Protein AF-A0AA39SMG7-F1 (afdb_monomer)

Foldseek 3Di:
DLVVVVDQAQEAEDQDPVLQCLL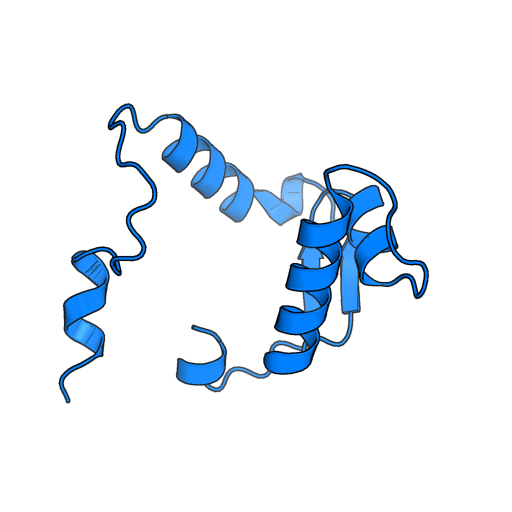LDPDQDDDPCRVVSVVVNVVCVVNNHNGYDHDHVVVVVVVVVVVVVVVVDPDPPDVDVDDPPVCVVPPDD

InterPro domains:
  IPR002156 Ribonuclease H domain [PF13456] (11-70)

Organism: Acer saccharum (NCBI:txid4024)

Sequence (93 aa):
MAKILKLPIQLMEVDACNVASAINGSVSSAGSAGCIIEDIKALCKDVGVLKCQAIPRSGNGMAHTLAARAFSYREENLWQQLLPSCFSSFCCS

Secondary structure (DSSP, 8-state):
-HHHHT----EEEES-HHHHHHHH-SSPPPSTTHHHHHHHHHHHHHHT--EEEE--TTTTHHHHHHHHHHHH--------SSPPGGGGGGS--

Mean predicted aligned error: 10.76 Å

Solvent-accessible surface area (backbone atoms only — not comparable to full-atom values): 5794 Å² total; per-residue (Å²): 108,59,78,80,68,70,54,87,44,46,68,42,79,41,61,48,54,70,57,23,51,50,58,66,41,90,63,81,56,80,65,92,62,19,64,58,47,51,52,50,43,52,51,30,59,75,59,53,35,77,43,52,41,61,44,60,60,82,79,39,46,66,63,51,52,51,51,52,53,58,68,67,50,83,70,87,69,68,87,58,94,63,77,58,75,90,57,61,80,77,79,77,130

Structure (mmCIF, N/CA/C/O backbone):
data_AF-A0AA39SMG7-F1
#
_entry.id   AF-A0AA39SMG7-F1
#
loop_
_atom_site.group_PDB
_atom_site.id
_atom_site.type_symbol
_atom_site.label_atom_id
_atom_site.label_alt_id
_atom_site.label_comp_id
_atom_site.label_asym_id
_atom_site.label_entity_id
_atom_site.label_seq_id
_atom_site.pdbx_PDB_ins_code
_atom_site.Cartn_x
_atom_site.Cartn_y
_atom_site.Cartn_z
_atom_site.occupancy
_atom_site.B_iso_or_equiv
_atom_site.auth_seq_id
_atom_site.auth_comp_id
_atom_site.auth_asym_id
_atom_site.auth_atom_id
_atom_site.pdbx_PDB_model_num
ATOM 1 N N . MET A 1 1 ? -0.041 -14.297 3.174 1.00 49.09 1 MET A N 1
ATOM 2 C CA . MET A 1 1 ? 0.968 -14.365 4.260 1.00 49.09 1 MET A CA 1
ATOM 3 C C . MET A 1 1 ? 0.423 -13.956 5.630 1.00 49.09 1 MET A C 1
ATOM 5 O O . MET A 1 1 ? 0.552 -14.751 6.545 1.00 49.09 1 MET A O 1
ATOM 9 N N . ALA A 1 2 ? -0.234 -12.800 5.799 1.00 50.84 2 ALA A N 1
ATOM 10 C CA . ALA A 1 2 ? -0.767 -12.371 7.107 1.00 50.84 2 ALA A CA 1
ATOM 11 C C . ALA A 1 2 ? -1.724 -13.388 7.775 1.00 50.84 2 ALA A C 1
ATOM 13 O O . ALA A 1 2 ? -1.572 -13.694 8.954 1.00 50.84 2 ALA A O 1
ATOM 14 N N . LYS A 1 3 ? -2.632 -14.001 6.998 1.00 52.25 3 LYS A N 1
ATOM 15 C CA . LYS A 1 3 ? -3.517 -15.086 7.471 1.00 52.25 3 LYS A CA 1
ATOM 16 C C . LYS A 1 3 ? -2.771 -16.337 7.948 1.00 52.25 3 LYS A C 1
ATOM 18 O O . LYS A 1 3 ? -3.211 -16.981 8.890 1.00 52.25 3 LYS A O 1
ATOM 23 N N . ILE A 1 4 ? -1.639 -16.658 7.318 1.00 61.44 4 ILE A N 1
ATOM 24 C CA . ILE A 1 4 ? -0.806 -17.821 7.668 1.00 61.44 4 ILE A CA 1
ATOM 25 C C . ILE A 1 4 ? -0.135 -17.586 9.027 1.00 61.44 4 ILE A C 1
ATOM 27 O O . ILE A 1 4 ? -0.037 -18.499 9.837 1.00 61.44 4 ILE A O 1
ATOM 31 N N . LEU A 1 5 ? 0.260 -16.340 9.305 1.00 64.69 5 LEU A N 1
ATOM 32 C CA . LEU A 1 5 ? 0.921 -15.955 10.552 1.00 64.69 5 LEU A CA 1
ATOM 33 C C . LEU A 1 5 ? -0.058 -15.617 11.693 1.00 64.69 5 LEU A C 1
ATOM 35 O O . LEU A 1 5 ? 0.393 -15.346 12.801 1.00 64.69 5 LEU A O 1
ATOM 39 N N . LYS A 1 6 ? -1.381 -15.620 11.444 1.00 68.69 6 LYS A N 1
ATOM 40 C CA . LYS A 1 6 ? -2.439 -15.226 12.403 1.00 68.69 6 LYS A CA 1
ATOM 41 C C . LYS A 1 6 ? -2.171 -13.885 13.109 1.00 68.69 6 LYS A C 1
ATOM 43 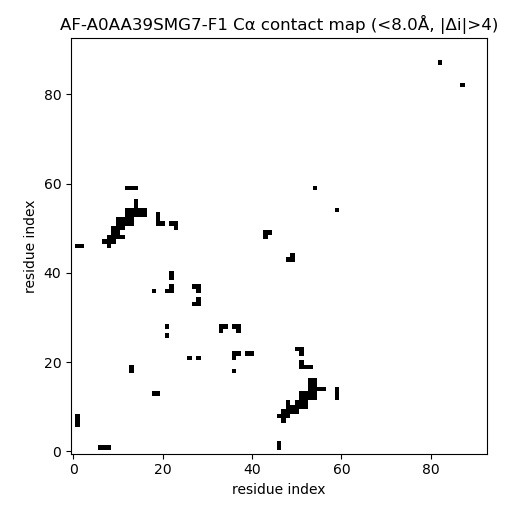O O . LYS A 1 6 ? -2.609 -13.677 14.238 1.00 68.69 6 LYS A O 1
ATOM 48 N N . LEU A 1 7 ? -1.457 -12.970 12.454 1.00 69.50 7 LEU A N 1
ATOM 49 C CA . LEU A 1 7 ? -1.157 -11.661 13.024 1.00 69.50 7 LEU A CA 1
ATOM 50 C C . LEU A 1 7 ? -2.342 -10.720 12.777 1.00 69.50 7 LEU A C 1
ATOM 52 O O . LEU A 1 7 ? -2.735 -10.553 11.619 1.00 69.50 7 LEU A O 1
ATOM 56 N N . PRO A 1 8 ? -2.916 -10.095 13.821 1.00 72.75 8 PRO A N 1
ATOM 57 C CA . PRO A 1 8 ? -3.960 -9.097 13.648 1.00 72.75 8 PRO A CA 1
ATOM 58 C C . PRO A 1 8 ? -3.337 -7.806 13.101 1.00 72.75 8 PRO A C 1
ATOM 60 O O . PRO A 1 8 ? -2.899 -6.939 13.856 1.00 72.75 8 PRO A O 1
ATOM 63 N N . ILE A 1 9 ? -3.273 -7.680 11.776 1.00 79.06 9 ILE A N 1
ATOM 64 C CA . ILE A 1 9 ? -2.772 -6.471 11.115 1.00 79.06 9 ILE A CA 1
ATOM 65 C C . ILE A 1 9 ? -3.948 -5.519 10.920 1.00 79.06 9 ILE A C 1
ATOM 67 O O . ILE A 1 9 ? -4.703 -5.633 9.961 1.00 79.06 9 ILE A O 1
ATOM 71 N N . GLN A 1 10 ? -4.109 -4.581 11.849 1.00 87.00 10 GLN A N 1
ATOM 72 C CA . GLN A 1 10 ? -5.200 -3.601 11.800 1.00 87.00 10 GLN A CA 1
ATOM 73 C C . GLN A 1 10 ? -4.849 -2.355 10.975 1.00 87.00 10 GLN A C 1
ATOM 75 O O . GLN A 1 10 ? -5.746 -1.634 10.536 1.00 87.00 10 GLN A O 1
ATOM 80 N N . LEU A 1 11 ? -3.557 -2.105 10.756 1.00 91.69 11 LEU A N 1
ATOM 81 C CA . LEU A 1 11 ? -3.039 -0.890 10.140 1.00 91.69 11 LEU A CA 1
ATOM 82 C C . LEU A 1 11 ? -2.090 -1.239 8.992 1.00 91.69 11 LEU A C 1
ATOM 84 O O . LEU A 1 11 ? -1.195 -2.067 9.150 1.00 91.69 11 LEU A O 1
ATOM 88 N N . MET A 1 12 ? -2.281 -0.578 7.855 1.00 92.88 12 MET A N 1
ATOM 89 C CA . MET A 1 12 ? -1.352 -0.591 6.729 1.00 92.88 12 MET A CA 1
ATOM 90 C C . MET A 1 12 ? -0.679 0.774 6.630 1.00 92.88 12 MET A C 1
ATOM 92 O O . MET A 1 12 ? -1.365 1.790 6.625 1.00 92.88 12 MET A O 1
ATOM 96 N N . GLU A 1 13 ? 0.644 0.806 6.520 1.00 94.94 13 GLU A N 1
ATOM 97 C CA . GLU A 1 13 ? 1.408 2.043 6.349 1.00 94.94 13 GLU A CA 1
ATOM 98 C C . GLU A 1 13 ? 1.892 2.175 4.903 1.00 94.94 13 GLU A C 1
ATOM 100 O O . GLU A 1 13 ? 2.358 1.209 4.297 1.00 94.94 13 GLU A O 1
ATOM 105 N N . VAL A 1 14 ? 1.773 3.376 4.341 1.00 94.12 14 VAL A N 1
ATOM 106 C CA . VAL A 1 14 ? 2.256 3.722 2.996 1.00 94.12 14 VAL A CA 1
ATOM 107 C C . VAL A 1 14 ? 2.888 5.106 3.021 1.00 94.12 14 VAL A C 1
ATOM 109 O O . VAL A 1 14 ? 2.490 5.951 3.810 1.00 94.12 14 VAL A O 1
ATOM 112 N N . ASP A 1 15 ? 3.839 5.395 2.142 1.00 95.19 15 ASP A N 1
ATOM 113 C CA . ASP A 1 15 ? 4.435 6.736 2.012 1.00 95.19 15 ASP A CA 1
ATOM 114 C C . ASP A 1 15 ? 3.774 7.606 0.928 1.00 95.19 15 ASP A C 1
ATOM 116 O O . ASP A 1 15 ? 4.099 8.784 0.775 1.00 95.19 15 ASP A O 1
ATOM 120 N N . ALA A 1 16 ? 2.805 7.049 0.198 1.00 92.81 16 ALA A N 1
ATOM 121 C CA . ALA A 1 16 ? 2.042 7.736 -0.835 1.00 92.81 16 ALA A CA 1
ATOM 122 C C . ALA A 1 16 ? 0.686 8.225 -0.292 1.00 92.81 16 ALA A C 1
ATOM 124 O O . ALA A 1 16 ? -0.277 7.460 -0.188 1.00 92.81 16 ALA A O 1
ATOM 125 N N . CYS A 1 17 ? 0.588 9.520 0.034 1.00 92.56 17 CYS A N 1
ATOM 126 C CA . CYS A 1 17 ? -0.629 10.115 0.605 1.00 92.56 17 CYS A CA 1
ATOM 127 C C . CYS A 1 17 ? -1.873 9.915 -0.273 1.00 92.56 17 CYS A C 1
ATOM 129 O O . CYS A 1 17 ? -2.942 9.594 0.237 1.00 92.56 17 CYS A O 1
ATOM 131 N N . ASN A 1 18 ? -1.734 10.063 -1.591 1.00 91.12 18 ASN A N 1
ATOM 132 C CA . ASN A 1 18 ? -2.822 9.848 -2.548 1.00 91.12 18 ASN A CA 1
ATOM 133 C C . ASN A 1 18 ? -3.353 8.406 -2.511 1.00 91.12 18 ASN A C 1
ATOM 135 O O . ASN A 1 18 ? -4.563 8.201 -2.578 1.00 91.12 18 ASN A O 1
ATOM 139 N N . VAL A 1 19 ? -2.467 7.420 -2.354 1.00 91.06 19 VAL A N 1
ATOM 140 C CA . VAL A 1 19 ? -2.834 6.003 -2.235 1.00 91.06 19 VAL A CA 1
ATOM 141 C C . VAL A 1 19 ? -3.542 5.744 -0.906 1.00 91.06 19 VAL A C 1
ATOM 143 O O . VAL A 1 19 ? -4.604 5.125 -0.901 1.00 91.06 19 VAL A O 1
ATOM 146 N N . ALA A 1 20 ? -3.024 6.274 0.208 1.00 93.81 20 ALA A N 1
ATOM 147 C CA . ALA A 1 20 ? -3.687 6.161 1.511 1.00 93.81 20 ALA A CA 1
ATOM 148 C C . ALA A 1 20 ? -5.109 6.743 1.476 1.00 93.81 20 ALA A C 1
AT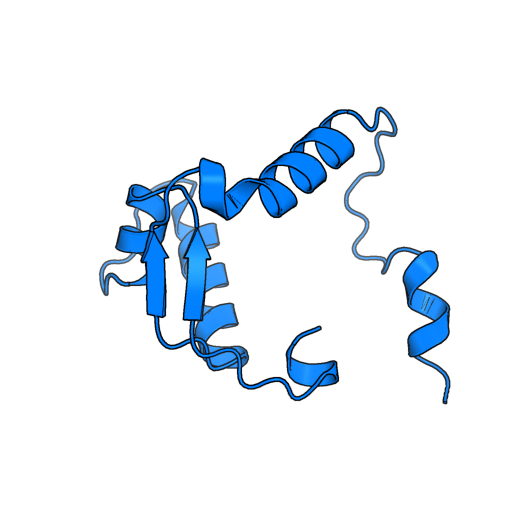OM 150 O O . ALA A 1 20 ? -6.062 6.106 1.932 1.00 93.81 20 ALA A O 1
ATOM 151 N N . SER A 1 21 ? -5.267 7.936 0.895 1.00 92.50 21 SER A N 1
ATOM 152 C CA . SER A 1 21 ? -6.570 8.577 0.716 1.00 92.50 21 SER A CA 1
ATOM 153 C C . SER A 1 21 ? -7.504 7.758 -0.173 1.00 92.50 21 SER A C 1
ATOM 155 O O . SER A 1 21 ? -8.677 7.619 0.165 1.00 92.50 21 SER A O 1
ATOM 157 N N . ALA A 1 22 ? -7.005 7.186 -1.271 1.00 91.81 22 ALA A N 1
ATOM 158 C CA . ALA A 1 22 ? -7.810 6.368 -2.176 1.00 91.81 22 ALA A CA 1
ATOM 159 C C . ALA A 1 22 ? -8.301 5.066 -1.519 1.00 91.81 22 ALA A C 1
ATOM 161 O O . ALA A 1 22 ? -9.454 4.685 -1.710 1.00 91.81 22 ALA A O 1
ATOM 162 N N . ILE A 1 23 ? -7.457 4.410 -0.715 1.00 92.62 23 ILE A N 1
ATOM 163 C CA . ILE A 1 23 ? -7.812 3.177 0.005 1.00 92.62 23 ILE A CA 1
ATOM 164 C C . ILE A 1 23 ? -8.839 3.460 1.107 1.00 92.62 23 ILE A C 1
ATOM 166 O O . ILE A 1 23 ? -9.816 2.726 1.234 1.00 92.62 23 ILE A O 1
ATOM 170 N N . ASN A 1 24 ? -8.643 4.531 1.883 1.00 93.31 24 ASN A N 1
ATOM 171 C CA . ASN A 1 24 ? -9.572 4.912 2.952 1.00 93.31 24 ASN A CA 1
ATOM 172 C C . ASN A 1 24 ? -10.890 5.497 2.419 1.00 93.31 24 ASN A C 1
ATOM 174 O O . ASN A 1 24 ? -11.888 5.530 3.136 1.00 93.31 24 ASN A O 1
ATOM 178 N N . GLY A 1 25 ? -10.884 6.017 1.191 1.00 89.19 25 GLY A N 1
ATOM 179 C CA . GLY A 1 25 ? -12.043 6.628 0.559 1.00 89.19 25 GLY A CA 1
ATOM 180 C C . GLY A 1 25 ? -13.090 5.605 0.116 1.00 89.19 25 GLY A C 1
ATOM 181 O O . GLY A 1 25 ? -12.783 4.499 -0.330 1.00 89.19 25 GLY A O 1
ATOM 182 N N . SER A 1 26 ? -14.356 6.015 0.169 1.00 77.44 26 SER A N 1
ATOM 183 C CA . SER A 1 26 ? -15.485 5.247 -0.371 1.00 77.44 26 SER A CA 1
ATOM 184 C C . SER A 1 26 ? -15.641 5.382 -1.889 1.00 77.44 26 SER A C 1
ATOM 186 O O . SER A 1 26 ? -16.366 4.603 -2.501 1.00 77.44 26 SER A O 1
ATOM 188 N N . VAL A 1 27 ? -14.971 6.362 -2.504 1.00 74.50 27 VAL A N 1
ATOM 189 C CA . VAL A 1 27 ? -15.080 6.633 -3.940 1.00 74.50 27 VAL A CA 1
ATOM 190 C C . VAL A 1 27 ? -14.229 5.632 -4.715 1.00 74.50 27 VAL A C 1
ATOM 192 O O . VAL A 1 27 ? -13.055 5.422 -4.399 1.00 74.50 27 VAL A O 1
ATOM 195 N N . SER A 1 28 ? -14.829 5.022 -5.737 1.00 69.94 28 SER A N 1
ATOM 196 C CA . SER A 1 28 ? -14.098 4.201 -6.696 1.00 69.94 28 SER A CA 1
ATOM 197 C C . SER A 1 28 ? -13.123 5.092 -7.460 1.00 69.94 28 SER A C 1
ATOM 199 O O . SER A 1 28 ? -13.513 6.091 -8.070 1.00 69.94 28 SER A O 1
ATOM 201 N N . SER A 1 29 ? -11.835 4.777 -7.381 1.00 68.75 29 SER A N 1
ATOM 202 C CA . SER A 1 29 ? -10.809 5.506 -8.121 1.00 68.75 29 SER A CA 1
ATOM 203 C C . SER A 1 29 ? -10.988 5.263 -9.620 1.00 68.75 29 SER A C 1
ATOM 205 O O . SER A 1 29 ? -10.898 4.129 -10.077 1.00 68.75 29 SER A O 1
ATOM 207 N N . ALA A 1 30 ? -11.235 6.325 -10.387 1.00 64.50 30 ALA A N 1
ATOM 208 C CA . ALA A 1 30 ? -11.311 6.257 -11.843 1.00 64.50 30 ALA A CA 1
ATOM 209 C C . ALA A 1 30 ? -9.904 6.173 -12.474 1.00 64.50 30 ALA A C 1
ATOM 211 O O . ALA A 1 30 ? -8.945 6.740 -11.950 1.00 64.50 30 ALA A O 1
ATOM 212 N N . GLY A 1 31 ? -9.787 5.502 -13.624 1.00 71.81 31 GLY A N 1
ATOM 213 C CA . GLY A 1 31 ? -8.544 5.395 -14.402 1.00 71.81 31 GLY A CA 1
ATOM 214 C C . GLY A 1 31 ? -7.823 4.049 -14.268 1.00 71.81 31 GLY A C 1
ATOM 215 O O . GLY A 1 31 ? -8.315 3.123 -13.631 1.00 71.81 31 GLY A O 1
ATOM 216 N N . SER A 1 32 ? -6.641 3.932 -14.881 1.00 72.88 32 SER A N 1
ATOM 217 C CA . SER A 1 32 ? -5.870 2.676 -14.965 1.00 72.88 32 SER A CA 1
ATOM 218 C C . SER A 1 32 ? -5.438 2.109 -13.607 1.00 72.88 32 SER A C 1
ATOM 220 O O . SER A 1 32 ? -5.287 0.901 -13.467 1.00 72.88 32 SER A O 1
ATOM 222 N N . ALA A 1 33 ? -5.284 2.963 -12.592 1.00 78.12 33 ALA A N 1
ATOM 223 C CA . ALA A 1 33 ? -4.987 2.547 -11.222 1.00 78.12 33 ALA A CA 1
ATOM 224 C C . ALA A 1 33 ? -6.236 2.104 -10.433 1.00 78.12 33 ALA A C 1
ATOM 226 O O . ALA A 1 33 ? -6.104 1.581 -9.330 1.00 78.12 33 ALA A O 1
ATOM 227 N N . GLY A 1 34 ? -7.438 2.305 -10.983 1.00 85.38 34 GLY A N 1
ATOM 228 C CA . GLY A 1 34 ? -8.704 2.073 -10.297 1.00 85.38 34 GLY A CA 1
ATOM 229 C C . GLY A 1 34 ? -8.896 0.637 -9.831 1.00 85.38 34 GLY A C 1
ATOM 230 O O . GLY A 1 34 ? -9.160 0.395 -8.656 1.00 85.38 34 GLY A O 1
ATOM 231 N N . CYS A 1 35 ? -8.674 -0.312 -10.741 1.00 86.00 35 CYS A N 1
ATOM 232 C CA . CYS A 1 35 ? -8.775 -1.739 -10.443 1.00 86.00 35 CYS A CA 1
ATOM 233 C C . CYS A 1 35 ? -7.777 -2.160 -9.356 1.00 86.00 35 CYS A C 1
ATOM 235 O O . CYS A 1 35 ? -8.140 -2.890 -8.444 1.00 86.00 35 CYS A O 1
ATOM 237 N N . ILE A 1 36 ? -6.549 -1.624 -9.394 1.00 88.88 36 ILE A N 1
ATOM 238 C CA . ILE A 1 36 ? -5.505 -1.930 -8.405 1.00 88.88 36 ILE A CA 1
ATOM 239 C C . ILE A 1 36 ? -5.930 -1.465 -7.006 1.00 88.88 36 ILE A C 1
ATOM 241 O O . ILE A 1 36 ? -5.749 -2.190 -6.032 1.00 88.88 36 ILE A O 1
ATOM 245 N N . ILE A 1 37 ? -6.505 -0.266 -6.883 1.00 91.19 37 ILE A N 1
ATOM 246 C CA . ILE A 1 37 ? -6.985 0.242 -5.590 1.00 91.19 37 ILE A CA 1
ATOM 247 C C . ILE A 1 37 ? -8.145 -0.604 -5.057 1.00 91.19 37 ILE A C 1
ATOM 249 O O . ILE A 1 37 ? -8.178 -0.890 -3.860 1.00 91.19 37 ILE A O 1
ATOM 253 N N . GLU A 1 38 ? -9.079 -1.023 -5.912 1.00 90.44 38 GLU A N 1
ATOM 254 C CA . GLU A 1 38 ? -10.191 -1.882 -5.492 1.00 90.44 38 GLU A CA 1
ATOM 255 C C . GLU A 1 38 ? -9.715 -3.279 -5.066 1.00 90.44 38 GLU A C 1
ATOM 257 O O . GLU A 1 38 ? -10.157 -3.779 -4.027 1.00 90.44 38 GLU A O 1
ATOM 262 N N . ASP A 1 39 ? -8.740 -3.859 -5.768 1.00 90.50 39 ASP A N 1
ATOM 263 C CA . ASP A 1 39 ? -8.099 -5.116 -5.365 1.00 90.50 39 ASP A CA 1
ATOM 264 C C . ASP A 1 39 ? -7.404 -4.975 -4.003 1.00 90.50 39 ASP A C 1
ATOM 266 O O . ASP A 1 39 ? -7.565 -5.823 -3.121 1.00 90.50 39 ASP A O 1
ATOM 270 N N . ILE A 1 40 ? -6.686 -3.868 -3.774 1.00 92.00 40 ILE A N 1
ATOM 271 C CA . ILE A 1 40 ? -6.064 -3.580 -2.474 1.00 92.00 40 ILE A CA 1
ATOM 272 C C . ILE A 1 40 ? -7.131 -3.455 -1.380 1.00 92.00 40 ILE A C 1
ATOM 274 O O . ILE A 1 40 ? -6.973 -4.050 -0.315 1.00 92.00 40 ILE A O 1
ATOM 278 N N . LYS A 1 41 ? -8.239 -2.742 -1.622 1.00 92.12 41 LYS A N 1
ATOM 279 C CA . LYS A 1 41 ? -9.347 -2.632 -0.654 1.00 92.12 41 LYS A CA 1
ATOM 280 C C . LYS A 1 41 ? -9.950 -4.000 -0.330 1.00 92.12 41 LYS A C 1
ATOM 282 O O . LYS A 1 41 ? -10.243 -4.271 0.837 1.00 92.12 41 LYS A O 1
ATOM 287 N N . ALA A 1 42 ? -10.141 -4.857 -1.333 1.00 90.88 42 ALA A N 1
ATOM 288 C CA . ALA A 1 42 ? -10.636 -6.217 -1.138 1.00 90.88 42 ALA A CA 1
ATOM 289 C C . ALA A 1 42 ? -9.666 -7.045 -0.280 1.00 90.88 42 ALA A C 1
ATOM 291 O O . ALA A 1 42 ? -10.093 -7.674 0.690 1.00 90.88 42 ALA A O 1
ATOM 292 N N . LEU A 1 43 ? -8.362 -6.967 -0.562 1.00 90.62 43 LEU A N 1
ATOM 293 C CA . LEU A 1 43 ? -7.324 -7.621 0.236 1.00 90.62 43 LEU A CA 1
ATOM 294 C C . LEU A 1 43 ? -7.284 -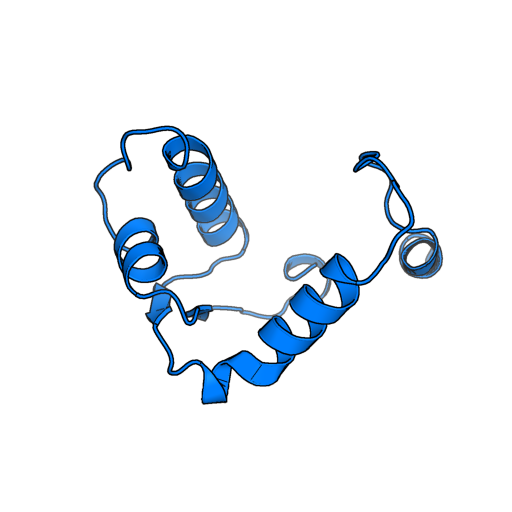7.095 1.673 1.00 90.62 43 LEU A C 1
ATOM 296 O O . LEU A 1 43 ? -7.222 -7.898 2.599 1.00 90.62 43 LEU A O 1
ATOM 300 N N . CYS A 1 44 ? -7.373 -5.777 1.881 1.00 90.56 44 CYS A N 1
ATOM 301 C CA . CYS A 1 44 ? -7.429 -5.174 3.214 1.00 90.56 44 CYS A CA 1
ATOM 302 C C . CYS A 1 44 ? -8.603 -5.724 4.032 1.00 90.56 44 CYS A C 1
ATOM 304 O O . CYS A 1 44 ? -8.405 -6.121 5.180 1.00 90.56 44 CYS A O 1
ATOM 306 N N . LYS A 1 45 ? -9.799 -5.816 3.433 1.00 89.25 45 LYS A N 1
ATOM 307 C CA . LYS A 1 45 ? -10.975 -6.422 4.079 1.00 89.25 45 LYS A CA 1
ATOM 308 C C . LYS A 1 45 ? -10.737 -7.892 4.420 1.00 89.25 45 LYS A C 1
ATOM 310 O O . LYS A 1 45 ? -11.065 -8.317 5.523 1.00 89.25 45 LYS A O 1
ATOM 315 N N . ASP A 1 46 ? -10.141 -8.645 3.499 1.00 89.00 46 ASP A N 1
ATOM 316 C CA . ASP A 1 46 ? -9.880 -10.074 3.666 1.00 89.00 46 ASP A CA 1
ATOM 317 C C . ASP A 1 46 ? -8.887 -10.375 4.803 1.00 89.00 46 ASP A C 1
ATOM 319 O O . ASP A 1 46 ? -9.025 -11.375 5.510 1.00 89.00 46 ASP A O 1
ATOM 323 N N . VAL A 1 47 ? -7.893 -9.503 5.009 1.00 86.81 47 VAL A N 1
ATOM 324 C CA . VAL A 1 47 ? -6.881 -9.657 6.070 1.00 86.81 47 VAL A CA 1
ATOM 325 C C . VAL A 1 47 ? -7.200 -8.890 7.359 1.00 86.81 47 VAL A C 1
ATOM 327 O O . VAL A 1 47 ? -6.458 -9.024 8.329 1.00 86.81 47 VAL A O 1
ATOM 330 N N . GLY A 1 48 ? -8.288 -8.115 7.395 1.00 89.19 48 GLY A N 1
ATOM 331 C CA . GLY A 1 48 ? -8.715 -7.360 8.579 1.00 89.19 48 GLY A CA 1
ATOM 332 C C . GLY A 1 48 ? -7.991 -6.026 8.804 1.00 89.19 48 GLY A C 1
ATOM 333 O O . GLY A 1 48 ? -8.006 -5.511 9.922 1.00 89.19 48 GLY A O 1
ATOM 334 N N . VAL A 1 49 ? -7.383 -5.447 7.765 1.00 92.00 49 VAL A N 1
ATOM 335 C CA . VAL A 1 49 ? -6.835 -4.084 7.820 1.00 92.00 49 VAL A CA 1
ATOM 336 C C . VAL A 1 49 ? -7.989 -3.088 7.843 1.00 92.00 49 VAL A C 1
ATOM 338 O O . VAL A 1 49 ? -8.819 -3.052 6.935 1.00 92.00 49 VAL A O 1
ATOM 341 N N . LEU A 1 50 ? -8.016 -2.250 8.877 1.00 90.69 50 LEU A N 1
ATOM 342 C CA . LEU A 1 50 ? -9.074 -1.268 9.108 1.00 90.69 50 LEU A CA 1
ATOM 343 C C . LEU A 1 50 ? -8.748 0.093 8.497 1.00 90.69 50 LEU A C 1
ATOM 345 O O . LEU A 1 50 ? -9.654 0.856 8.167 1.00 90.69 50 LEU A O 1
ATOM 349 N N . LYS A 1 51 ? -7.458 0.426 8.390 1.00 91.69 51 LYS A N 1
ATOM 350 C CA . LYS A 1 51 ? -7.015 1.754 7.970 1.00 91.69 51 LYS A CA 1
ATOM 351 C C . LYS A 1 51 ? -5.681 1.707 7.240 1.00 91.69 51 LYS A C 1
ATOM 353 O O . LYS A 1 51 ? -4.772 0.979 7.636 1.00 91.69 51 LYS A O 1
ATOM 358 N N . CYS A 1 52 ? -5.559 2.553 6.223 1.00 94.25 52 CYS A N 1
ATOM 359 C CA . CYS A 1 52 ? -4.295 2.876 5.580 1.00 94.25 52 CYS A CA 1
ATOM 360 C C . CYS A 1 52 ? -3.771 4.225 6.107 1.00 94.25 52 CYS A C 1
ATOM 362 O O . CYS A 1 52 ? -4.497 5.222 6.109 1.00 94.25 52 CYS A O 1
ATOM 364 N N . GLN A 1 53 ? -2.534 4.282 6.586 1.00 95.38 53 GLN A N 1
ATOM 365 C CA . GLN A 1 53 ? -1.913 5.483 7.135 1.00 95.38 53 GLN A CA 1
ATOM 366 C C . GLN A 1 53 ? -0.759 5.937 6.250 1.00 95.38 53 GLN A C 1
ATOM 368 O O . GLN A 1 53 ? 0.150 5.170 5.950 1.00 95.38 53 GLN A O 1
ATOM 373 N N . ALA A 1 54 ? -0.792 7.213 5.871 1.00 96.00 54 ALA A N 1
ATOM 374 C CA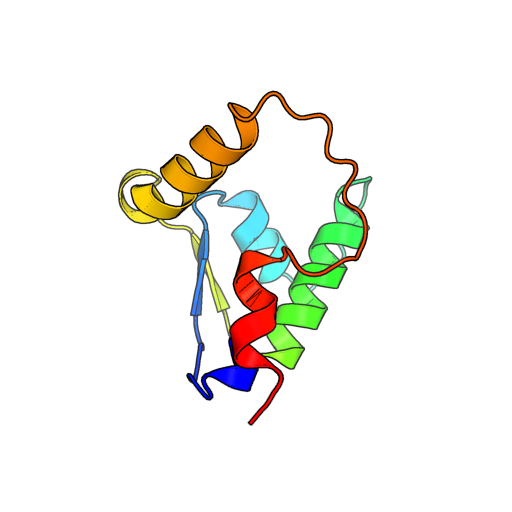 . ALA A 1 54 ? 0.342 7.848 5.226 1.00 96.00 54 ALA A CA 1
ATOM 375 C C . ALA A 1 54 ? 1.441 8.133 6.264 1.00 96.00 54 ALA A C 1
ATOM 377 O O . ALA A 1 54 ? 1.170 8.777 7.282 1.00 96.00 54 ALA A O 1
ATOM 378 N N . ILE A 1 55 ? 2.664 7.680 5.999 1.00 96.56 55 ILE A N 1
ATOM 379 C CA . ILE A 1 55 ? 3.854 7.918 6.823 1.00 96.56 55 ILE A CA 1
ATOM 380 C C . ILE A 1 55 ? 4.940 8.640 6.011 1.00 96.56 55 ILE A C 1
ATOM 382 O O . ILE A 1 55 ? 4.954 8.562 4.782 1.00 96.56 55 ILE A O 1
ATOM 386 N N . PRO A 1 56 ? 5.886 9.343 6.654 1.00 95.50 56 PRO A N 1
ATOM 387 C CA . PRO A 1 56 ? 7.048 9.873 5.952 1.00 95.50 56 PRO A CA 1
ATOM 388 C C . PRO A 1 56 ? 7.860 8.748 5.301 1.00 95.50 56 PRO A C 1
ATOM 390 O O . PRO A 1 56 ? 8.027 7.676 5.880 1.00 95.50 56 PRO A O 1
ATOM 393 N N . ARG A 1 57 ? 8.464 9.018 4.138 1.00 92.12 57 ARG A N 1
ATOM 394 C CA . ARG A 1 57 ? 9.317 8.049 3.426 1.00 92.12 57 ARG A CA 1
ATOM 395 C C . ARG A 1 57 ? 10.469 7.505 4.278 1.00 92.12 57 ARG A C 1
ATOM 397 O O . ARG A 1 57 ? 10.872 6.361 4.097 1.00 92.12 57 ARG A O 1
ATOM 404 N N . SER A 1 58 ? 10.969 8.298 5.229 1.00 94.19 58 SER A N 1
ATOM 405 C CA . SER A 1 58 ? 11.972 7.859 6.207 1.00 94.19 58 SER A CA 1
ATOM 406 C C . SER A 1 58 ? 11.482 6.702 7.089 1.00 94.19 58 SER A C 1
ATOM 408 O O . SER A 1 58 ? 12.284 5.845 7.446 1.00 94.19 58 SER A O 1
ATOM 410 N N . GLY A 1 59 ? 10.181 6.632 7.386 1.00 91.56 59 GLY A N 1
ATOM 411 C CA . GLY A 1 59 ? 9.550 5.512 8.090 1.00 91.56 59 GLY A CA 1
ATOM 412 C C . GLY A 1 59 ? 9.295 4.290 7.199 1.00 91.56 59 GLY A C 1
ATOM 413 O O . GLY A 1 59 ? 9.204 3.179 7.704 1.00 91.56 59 GLY A O 1
ATOM 414 N N . ASN A 1 60 ? 9.263 4.466 5.873 1.00 93.75 60 ASN A N 1
ATOM 415 C CA . ASN A 1 60 ? 9.034 3.393 4.896 1.00 93.75 60 ASN A CA 1
ATOM 416 C C . ASN A 1 60 ? 10.335 2.840 4.271 1.00 93.75 60 ASN A C 1
ATOM 418 O O . ASN A 1 60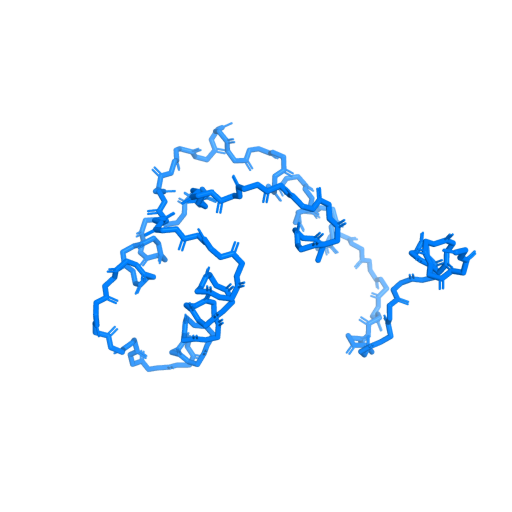 ? 10.335 2.244 3.190 1.00 93.75 60 ASN A O 1
ATOM 422 N N . GLY A 1 61 ? 11.480 3.055 4.929 1.00 94.81 61 GLY A N 1
ATOM 423 C CA . GLY A 1 61 ? 12.804 2.751 4.374 1.00 94.81 61 GLY A CA 1
ATOM 424 C C . GLY A 1 61 ? 13.017 1.273 4.027 1.00 94.81 61 GLY A C 1
ATOM 425 O O . GLY A 1 61 ? 13.661 0.962 3.021 1.00 94.81 61 GLY A O 1
ATOM 426 N N . MET A 1 62 ? 12.440 0.355 4.812 1.00 93.12 62 MET A N 1
ATOM 427 C CA . MET A 1 62 ? 12.523 -1.084 4.532 1.00 93.12 62 MET A CA 1
ATOM 428 C C . MET A 1 62 ? 11.805 -1.453 3.233 1.00 93.12 62 MET A C 1
ATOM 430 O O . MET A 1 62 ? 12.408 -2.088 2.366 1.00 93.12 62 MET A O 1
ATOM 434 N N . ALA A 1 63 ? 10.551 -1.020 3.066 1.00 92.94 63 ALA A N 1
ATOM 435 C CA . ALA A 1 63 ? 9.791 -1.287 1.848 1.00 92.94 63 ALA A CA 1
ATOM 436 C C . ALA A 1 63 ? 10.452 -0.625 0.634 1.00 92.94 63 ALA A C 1
ATOM 438 O O . ALA A 1 63 ? 10.571 -1.250 -0.420 1.00 92.94 63 ALA A O 1
ATOM 439 N N . HIS A 1 64 ? 10.968 0.599 0.797 1.00 92.81 64 HIS A N 1
ATOM 440 C CA . HIS A 1 64 ? 11.708 1.281 -0.259 1.00 92.81 64 HIS A CA 1
ATOM 441 C C . HIS A 1 64 ? 12.962 0.501 -0.686 1.00 92.81 64 HIS A C 1
ATOM 443 O O . HIS A 1 64 ? 13.189 0.315 -1.880 1.00 92.81 64 HIS A O 1
ATOM 449 N N . THR A 1 65 ? 13.747 0.000 0.273 1.00 93.19 65 THR A N 1
ATOM 450 C CA . THR A 1 65 ? 14.954 -0.793 -0.007 1.00 93.19 65 THR A CA 1
ATOM 451 C C . THR A 1 65 ? 14.605 -2.100 -0.712 1.00 93.19 65 THR A C 1
ATOM 453 O O . THR A 1 65 ? 15.284 -2.484 -1.664 1.00 93.19 65 THR A O 1
ATOM 456 N N . LEU A 1 66 ? 13.537 -2.775 -0.277 1.00 91.94 66 LEU A N 1
ATOM 457 C CA . LEU A 1 66 ? 13.070 -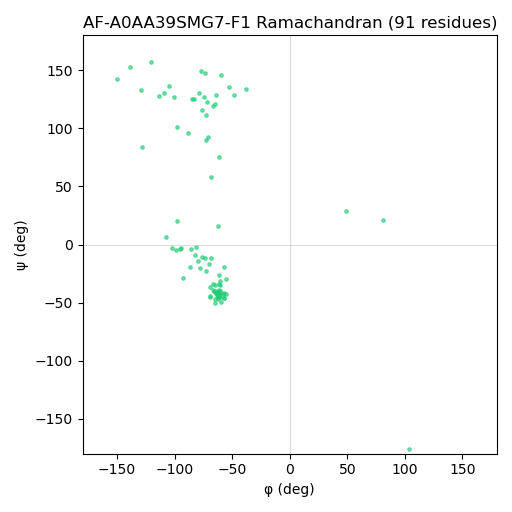4.005 -0.907 1.00 91.94 66 LEU A CA 1
ATOM 458 C C . LEU A 1 66 ? 12.636 -3.757 -2.358 1.00 91.94 66 LEU A C 1
ATOM 460 O O . LEU A 1 66 ? 13.073 -4.477 -3.253 1.00 91.94 66 LEU A O 1
ATOM 464 N N . ALA A 1 67 ? 11.846 -2.709 -2.597 1.00 89.56 67 ALA A N 1
ATOM 465 C CA . ALA A 1 67 ? 11.405 -2.324 -3.934 1.00 89.56 67 ALA A CA 1
ATOM 466 C C . ALA A 1 67 ? 12.583 -1.927 -4.837 1.00 89.56 67 ALA A C 1
ATOM 468 O O . ALA A 1 67 ? 12.649 -2.358 -5.985 1.00 89.56 67 ALA A O 1
ATOM 469 N N . ALA A 1 68 ? 13.547 -1.161 -4.315 1.00 90.06 68 ALA A N 1
ATOM 470 C CA . ALA A 1 68 ? 14.744 -0.769 -5.057 1.00 90.06 68 ALA A CA 1
ATOM 471 C C . ALA A 1 68 ? 15.598 -1.985 -5.444 1.00 90.06 68 ALA A C 1
ATOM 473 O O . ALA A 1 68 ? 16.067 -2.075 -6.578 1.00 90.06 68 ALA A O 1
ATOM 474 N N . ARG A 1 69 ? 15.759 -2.952 -4.530 1.00 88.00 69 ARG A N 1
ATOM 475 C CA . ARG A 1 69 ? 16.467 -4.206 -4.820 1.00 88.00 69 ARG A CA 1
ATOM 476 C C . ARG A 1 69 ? 15.740 -5.041 -5.866 1.00 88.00 69 ARG A C 1
ATOM 478 O O . ARG A 1 69 ? 16.382 -5.475 -6.817 1.00 88.00 69 ARG A O 1
ATOM 485 N N . ALA A 1 70 ? 14.427 -5.218 -5.721 1.00 87.25 70 ALA A N 1
ATOM 486 C CA . ALA A 1 70 ? 13.612 -5.927 -6.704 1.00 87.25 70 ALA A CA 1
ATOM 487 C C . ALA A 1 70 ? 13.703 -5.274 -8.093 1.00 87.25 70 ALA A C 1
ATOM 489 O O . ALA A 1 70 ? 13.889 -5.970 -9.080 1.00 87.25 70 ALA A O 1
ATOM 490 N N . PHE A 1 71 ? 13.668 -3.941 -8.166 1.00 83.25 71 PHE A N 1
ATOM 491 C CA . PHE A 1 71 ? 13.818 -3.205 -9.424 1.00 83.25 71 PHE A CA 1
ATOM 492 C C . PHE A 1 71 ? 15.220 -3.341 -10.038 1.00 83.25 71 PHE A C 1
ATOM 494 O O . PHE A 1 71 ? 15.371 -3.369 -11.254 1.00 83.25 71 PHE A O 1
ATOM 501 N N . SER A 1 72 ? 16.261 -3.429 -9.205 1.00 83.31 72 SER A N 1
ATOM 502 C CA . SER A 1 72 ? 17.640 -3.633 -9.668 1.00 83.31 72 SER A CA 1
ATOM 503 C C . SER A 1 72 ? 17.918 -5.056 -10.168 1.00 83.31 72 SER A C 1
ATOM 505 O O . SER A 1 72 ? 18.962 -5.301 -10.779 1.00 83.31 72 SER A O 1
ATOM 507 N N . TYR A 1 73 ? 17.003 -5.994 -9.910 1.00 80.75 73 TYR A N 1
ATOM 508 C CA . TYR A 1 73 ? 17.109 -7.370 -10.365 1.00 80.75 73 TYR A CA 1
ATOM 509 C C . TYR A 1 73 ? 16.841 -7.426 -11.876 1.00 80.75 73 TYR A C 1
ATOM 511 O O . TYR A 1 73 ? 15.741 -7.143 -12.335 1.00 80.75 73 TYR A O 1
ATOM 519 N N . ARG A 1 74 ? 17.878 -7.739 -12.662 1.00 63.97 74 ARG A N 1
ATOM 520 C CA . ARG A 1 74 ? 17.847 -7.719 -14.140 1.00 63.97 74 ARG A CA 1
ATOM 521 C C . ARG A 1 74 ? 17.235 -8.960 -14.786 1.00 63.97 74 ARG A C 1
ATOM 523 O O . ARG A 1 74 ? 17.188 -9.039 -16.008 1.00 63.97 74 ARG A O 1
ATOM 530 N N . GLU A 1 75 ? 16.831 -9.943 -13.997 1.00 64.56 75 GLU A N 1
ATOM 531 C CA . GLU A 1 75 ? 16.206 -11.138 -14.540 1.00 64.56 75 GLU A CA 1
ATOM 532 C C . GLU A 1 75 ? 14.762 -10.794 -14.922 1.00 64.56 75 GLU A C 1
ATOM 534 O O . GLU A 1 75 ? 13.956 -10.442 -14.059 1.00 64.56 75 GLU A O 1
ATOM 539 N N . GLU A 1 76 ? 14.442 -10.875 -16.219 1.00 57.47 76 GLU A N 1
ATOM 540 C CA . GL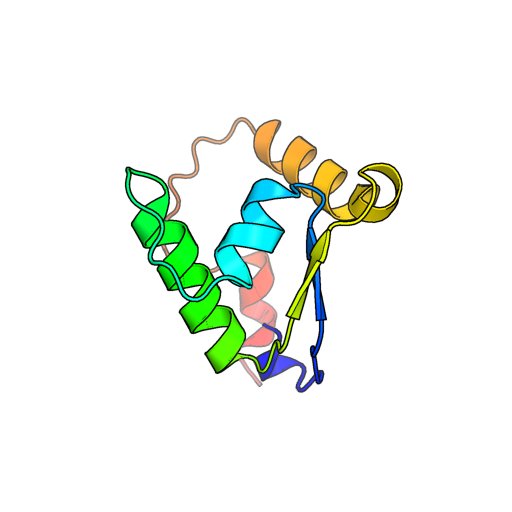U A 1 76 ? 13.076 -10.824 -16.757 1.00 57.47 76 GLU A CA 1
ATOM 541 C C . GLU A 1 76 ? 12.307 -12.087 -16.345 1.00 57.47 76 GLU A C 1
ATOM 543 O O . GLU A 1 76 ? 11.801 -12.854 -17.163 1.00 57.47 76 GLU A O 1
ATOM 548 N N . ASN A 1 77 ? 12.209 -12.328 -15.044 1.00 55.50 77 ASN A N 1
ATOM 549 C CA . ASN A 1 77 ? 11.225 -13.244 -14.522 1.00 55.50 77 ASN A CA 1
ATOM 550 C C . ASN A 1 77 ? 9.889 -12.529 -14.703 1.00 55.50 77 ASN A C 1
ATOM 552 O O . ASN A 1 77 ? 9.467 -11.730 -13.864 1.00 55.50 77 ASN A O 1
ATOM 556 N N . LEU A 1 78 ? 9.241 -12.788 -15.844 1.00 53.03 78 LEU A N 1
ATOM 557 C CA . LEU A 1 78 ? 7.798 -12.627 -15.983 1.00 53.03 78 LEU A CA 1
ATOM 558 C C . LEU A 1 78 ? 7.180 -13.086 -14.662 1.00 53.03 78 LEU A C 1
ATOM 560 O O . LEU A 1 78 ? 7.591 -14.125 -14.143 1.00 53.03 78 LEU A O 1
ATOM 564 N N . TRP A 1 79 ? 6.240 -12.315 -14.113 1.00 53.62 79 TRP A N 1
ATOM 565 C CA . TRP A 1 79 ? 5.462 -12.705 -12.938 1.00 53.62 79 TRP A CA 1
ATOM 566 C C . TRP A 1 79 ? 4.663 -13.969 -13.278 1.00 53.62 79 TRP A C 1
ATOM 568 O O . TRP A 1 79 ? 3.468 -13.929 -13.559 1.00 53.62 79 TRP A O 1
ATOM 578 N N . GLN A 1 80 ? 5.340 -15.112 -13.317 1.00 51.50 80 GLN A N 1
ATOM 579 C CA . GLN A 1 80 ? 4.722 -16.412 -13.323 1.00 51.50 80 GLN A CA 1
ATOM 580 C C . GLN A 1 80 ? 4.029 -16.480 -11.970 1.00 51.50 80 GLN A C 1
ATOM 582 O O . GLN A 1 80 ? 4.648 -16.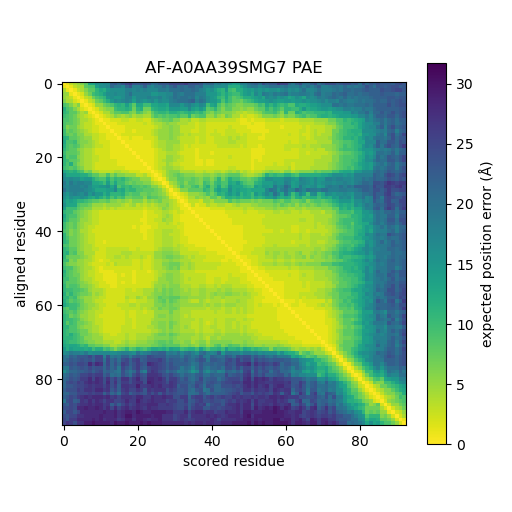209 -10.944 1.00 51.50 80 GLN A O 1
ATOM 587 N N . GLN A 1 81 ? 2.742 -16.814 -11.947 1.00 52.00 81 GLN A N 1
ATOM 588 C CA . GLN A 1 81 ? 1.948 -16.976 -10.720 1.00 52.00 81 GLN A CA 1
ATOM 589 C C . GLN A 1 81 ? 2.468 -18.105 -9.797 1.00 52.00 81 GLN A C 1
ATOM 591 O O . GLN A 1 81 ? 1.758 -18.590 -8.921 1.00 52.00 81 GLN A O 1
ATOM 596 N N . LEU A 1 82 ? 3.700 -18.559 -10.010 1.00 53.59 82 LEU A N 1
ATOM 597 C CA . LEU A 1 82 ? 4.384 -19.569 -9.242 1.00 53.59 82 LEU A CA 1
ATOM 598 C C . LEU A 1 82 ? 5.036 -18.906 -8.033 1.00 53.59 82 LEU A C 1
ATOM 600 O O . LEU A 1 82 ? 5.805 -17.951 -8.144 1.00 53.59 82 LEU A O 1
ATOM 604 N N . LEU A 1 83 ? 4.699 -19.444 -6.862 1.00 52.53 83 LEU A N 1
ATOM 605 C CA . LEU A 1 83 ? 5.355 -19.132 -5.602 1.00 52.53 83 LEU A CA 1
ATOM 606 C C . LEU A 1 83 ? 6.880 -19.219 -5.813 1.00 52.53 83 LEU A C 1
ATOM 608 O O . LEU A 1 83 ? 7.343 -20.247 -6.319 1.00 52.53 83 LEU A O 1
ATOM 612 N N . PRO A 1 84 ? 7.671 -18.199 -5.433 1.00 55.09 84 PRO A N 1
ATOM 613 C CA . PRO A 1 84 ? 9.121 -18.304 -5.491 1.00 55.09 84 PRO A CA 1
ATOM 614 C C . PRO A 1 84 ? 9.571 -19.563 -4.749 1.00 55.09 84 PRO A C 1
ATOM 616 O O . PRO A 1 84 ? 9.086 -19.847 -3.652 1.00 55.09 84 PRO A O 1
ATOM 619 N N . SER A 1 85 ? 10.498 -20.320 -5.334 1.00 55.84 85 SER A N 1
ATOM 620 C CA . SER A 1 85 ? 10.971 -21.601 -4.787 1.00 55.84 85 SER A CA 1
ATOM 621 C C . SER A 1 85 ? 11.545 -21.482 -3.369 1.00 55.84 85 SER A C 1
ATOM 623 O O . SER A 1 85 ? 11.569 -22.458 -2.630 1.00 55.84 85 SER A O 1
ATOM 625 N N . CYS A 1 86 ? 11.922 -20.280 -2.925 1.00 59.31 86 CYS A N 1
ATOM 626 C CA . CYS A 1 86 ? 12.316 -20.017 -1.541 1.00 59.31 86 CYS A CA 1
ATOM 627 C C . CYS A 1 86 ? 11.168 -20.112 -0.512 1.00 59.31 86 CYS A C 1
ATOM 629 O O . CYS A 1 86 ? 11.442 -20.163 0.685 1.00 59.31 86 CYS A O 1
ATOM 631 N N . PHE A 1 87 ? 9.904 -20.175 -0.944 1.00 54.88 87 PHE A N 1
ATOM 632 C CA . PHE A 1 87 ? 8.733 -20.369 -0.080 1.00 54.88 87 PHE A CA 1
ATOM 633 C C . PHE A 1 87 ? 8.175 -21.802 -0.108 1.00 54.88 87 PHE A C 1
ATOM 635 O O . PHE A 1 87 ? 7.245 -22.102 0.642 1.00 54.88 87 PHE A O 1
ATOM 642 N N . SER A 1 88 ? 8.733 -22.712 -0.919 1.00 53.69 88 SER A N 1
ATOM 643 C CA . SER A 1 88 ? 8.228 -24.092 -1.028 1.00 53.69 88 SER A CA 1
ATOM 644 C C . SER A 1 88 ? 8.477 -24.941 0.224 1.00 53.69 88 SER A C 1
ATOM 646 O O . SER A 1 88 ? 7.828 -25.967 0.404 1.00 53.69 88 SER A O 1
ATOM 648 N N . SER A 1 89 ? 9.377 -24.516 1.114 1.00 47.84 89 SER A N 1
ATOM 649 C CA . SER A 1 89 ? 9.668 -25.201 2.380 1.00 47.84 89 SER A CA 1
ATOM 650 C C . SER A 1 89 ? 8.610 -24.989 3.470 1.00 47.84 89 SER A C 1
ATOM 652 O O . SER A 1 89 ? 8.644 -25.692 4.474 1.00 47.84 89 SER A O 1
ATOM 654 N N . PHE A 1 90 ? 7.656 -24.066 3.287 1.00 52.00 90 PHE A N 1
ATOM 655 C CA . PHE A 1 90 ? 6.624 -23.756 4.290 1.00 52.00 90 PHE A CA 1
ATOM 656 C C . PHE A 1 90 ? 5.265 -24.437 4.047 1.00 52.00 90 PHE A C 1
ATOM 658 O O . PHE A 1 90 ? 4.374 -24.301 4.880 1.00 52.00 90 PHE A O 1
ATOM 665 N N . CYS A 1 91 ? 5.084 -25.160 2.934 1.00 45.81 91 CYS A N 1
ATOM 666 C CA . CYS A 1 91 ? 3.791 -25.762 2.564 1.00 45.81 91 CYS A CA 1
ATOM 667 C C . CYS A 1 91 ? 3.707 -27.291 2.706 1.00 45.81 91 CYS A C 1
ATOM 669 O O . CYS A 1 91 ? 2.676 -27.859 2.360 1.00 45.81 91 CYS A O 1
ATOM 671 N N . CYS A 1 92 ? 4.729 -27.951 3.257 1.00 39.81 92 CYS A N 1
ATOM 672 C CA . CYS A 1 92 ? 4.662 -29.373 3.597 1.00 39.81 92 CYS A CA 1
ATOM 673 C C . CYS A 1 92 ? 5.097 -29.600 5.048 1.00 39.81 92 CYS A C 1
ATOM 675 O O . CYS A 1 92 ? 6.262 -29.907 5.298 1.00 39.81 92 CYS A O 1
ATOM 677 N N . SER A 1 93 ? 4.166 -29.433 5.992 1.00 36.06 93 SER A N 1
ATOM 678 C CA . SER A 1 93 ? 4.081 -30.129 7.292 1.00 36.06 93 SER A CA 1
ATOM 679 C C . SER A 1 93 ? 2.711 -29.870 7.908 1.00 36.06 93 SER A C 1
ATOM 681 O O . SER A 1 93 ? 2.355 -28.677 8.031 1.00 36.06 93 SER A O 1
#

Radius of gyration: 15.58 Å; Cα contacts (8 Å, |Δi|>4): 69; chains: 1; bounding box: 33×40×30 Å

pLDDT: mean 78.59, std 17.04, range [36.06, 96.56]

Nearest PDB structures (foldseek):
  3aly-assembly1_A  TM=8.170E-01  e=5.480E-02  Sulfurisphaera tokodaii str. 7
  2ehg-assembly1_A  TM=8.160E-01  e=9.510E-02  Sulfurisphaera tokodaii str. 7
  3hst-assembly2_B  TM=5.340E-01  e=8.052E-01  Mycobacterium tuberculosis
  4h8k-assembly1_B  TM=7.439E-01  e=3.195E+00  uncultured organism